Protein AF-A0A521W9W7-F1 (afdb_monomer_lite)

Structure (mm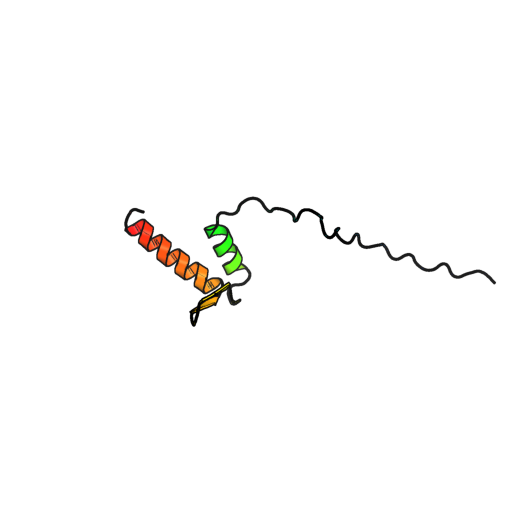CIF, N/CA/C/O backbone):
data_AF-A0A521W9W7-F1
#
_entry.id   AF-A0A521W9W7-F1
#
loop_
_atom_site.group_PDB
_atom_site.id
_atom_site.type_symbol
_atom_site.label_atom_id
_atom_site.label_alt_id
_atom_site.label_comp_id
_atom_site.label_asym_id
_atom_site.label_entity_id
_atom_site.label_seq_id
_atom_site.pdbx_PDB_ins_code
_atom_site.Cartn_x
_atom_site.Cartn_y
_atom_site.Cartn_z
_atom_site.occupancy
_atom_site.B_iso_or_equiv
_atom_site.auth_seq_id
_atom_site.auth_comp_id
_atom_site.auth_asym_id
_atom_site.auth_atom_id
_atom_site.pdbx_PDB_model_num
ATOM 1 N N . MET A 1 1 ? -9.200 60.554 38.721 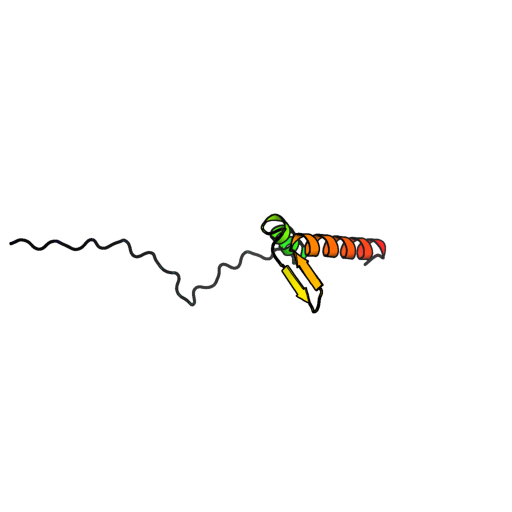1.00 44.41 1 MET A N 1
ATOM 2 C CA . MET A 1 1 ? -9.789 59.711 37.654 1.00 44.41 1 MET A CA 1
ATOM 3 C C . MET A 1 1 ? -8.829 59.650 36.461 1.00 44.41 1 MET A C 1
ATOM 5 O O . MET A 1 1 ? -8.688 60.643 35.765 1.00 44.41 1 MET A O 1
ATOM 9 N N . ARG A 1 2 ? -8.124 58.529 36.247 1.00 50.56 2 ARG A N 1
ATOM 10 C CA . ARG A 1 2 ? -7.295 58.247 35.053 1.00 50.56 2 ARG A CA 1
ATOM 11 C C . ARG A 1 2 ? -7.701 56.866 34.527 1.00 50.56 2 ARG A C 1
ATOM 13 O O . ARG A 1 2 ? -7.831 55.940 35.322 1.00 50.56 2 ARG A O 1
ATOM 20 N N . ARG A 1 3 ? -8.001 56.757 33.228 1.00 46.78 3 ARG A N 1
ATOM 21 C CA . ARG A 1 3 ? -8.538 55.537 32.600 1.00 46.78 3 ARG A CA 1
ATOM 22 C C . ARG A 1 3 ? -7.459 54.454 32.490 1.00 46.78 3 ARG A C 1
ATOM 24 O O . ARG A 1 3 ? -6.354 54.736 32.038 1.00 46.78 3 ARG A O 1
ATOM 31 N N . LEU A 1 4 ? -7.807 53.228 32.878 1.00 49.44 4 LEU A N 1
ATOM 32 C CA . LEU A 1 4 ? -6.997 52.023 32.709 1.00 49.44 4 LEU A CA 1
ATOM 33 C C . LEU A 1 4 ? -6.969 51.652 31.215 1.00 49.44 4 LEU A C 1
ATOM 35 O O . LEU A 1 4 ? -8.007 51.327 30.638 1.00 49.44 4 LEU A O 1
ATOM 39 N N . ASN A 1 5 ? -5.803 51.763 30.575 1.00 47.75 5 ASN A N 1
ATOM 40 C CA . ASN A 1 5 ? -5.610 51.375 29.178 1.00 47.75 5 ASN A CA 1
ATOM 41 C C . ASN A 1 5 ? -5.555 49.842 29.080 1.00 47.75 5 ASN A C 1
ATOM 43 O O . ASN A 1 5 ? -4.721 49.200 29.714 1.00 47.75 5 ASN A O 1
ATOM 47 N N . LYS A 1 6 ? -6.480 49.274 28.307 1.00 55.03 6 LYS A N 1
ATOM 48 C CA . LYS A 1 6 ? -6.690 47.838 28.114 1.00 55.03 6 LYS A CA 1
ATOM 49 C C . LYS A 1 6 ? -5.533 47.256 27.295 1.00 55.03 6 LYS A C 1
ATOM 51 O O . LYS A 1 6 ? -5.308 47.691 26.167 1.00 55.03 6 LYS A O 1
ATOM 56 N N . SER A 1 7 ? -4.816 46.288 27.866 1.00 53.34 7 SER A N 1
ATOM 57 C CA . SER A 1 7 ? -3.744 45.529 27.214 1.00 53.34 7 SER A CA 1
ATOM 58 C C . SER A 1 7 ? -4.184 45.038 25.836 1.00 53.34 7 SER A C 1
ATOM 60 O O . SER A 1 7 ? -5.070 44.191 25.722 1.00 53.34 7 SER A O 1
ATOM 62 N N . ARG A 1 8 ? -3.571 45.573 24.777 1.00 58.66 8 ARG A N 1
ATOM 63 C CA . ARG A 1 8 ? -3.658 44.982 23.442 1.00 58.66 8 ARG A CA 1
ATOM 64 C C . ARG A 1 8 ? -2.776 43.740 23.449 1.00 58.66 8 ARG A C 1
ATOM 66 O O . ARG A 1 8 ? -1.556 43.855 23.378 1.00 58.66 8 ARG A O 1
ATOM 73 N N . SER A 1 9 ? -3.390 42.570 23.588 1.00 57.28 9 SER A N 1
ATOM 74 C CA . SER A 1 9 ? -2.711 41.300 23.343 1.00 57.28 9 SER A CA 1
ATOM 75 C C . SER A 1 9 ? -2.167 41.290 21.908 1.00 57.28 9 SER A C 1
ATOM 77 O O . SER A 1 9 ? -2.860 41.778 21.006 1.00 57.28 9 SER A O 1
ATOM 79 N N . PRO A 1 10 ? -0.952 40.767 21.664 1.00 54.72 10 PRO A N 1
ATOM 80 C CA . PRO A 1 10 ? -0.430 40.623 20.313 1.00 54.72 10 PRO A CA 1
ATOM 81 C C . PRO A 1 10 ? -1.404 39.754 19.515 1.00 54.72 10 PRO A C 1
ATOM 83 O O . PRO A 1 10 ? -1.706 38.624 19.892 1.00 54.72 10 PRO A O 1
ATOM 86 N N . THR A 1 11 ? -1.957 40.325 18.446 1.00 58.09 11 THR A N 1
ATOM 87 C CA . THR A 1 11 ? -2.815 39.601 17.509 1.00 58.09 11 THR A CA 1
ATOM 88 C C . THR A 1 11 ? -1.962 38.511 16.878 1.00 58.09 11 THR A C 1
ATOM 90 O O . THR A 1 11 ? -1.083 38.806 16.071 1.00 58.09 11 THR A O 1
ATOM 93 N N . ALA A 1 12 ? -2.180 37.260 17.285 1.00 63.62 12 ALA A N 1
ATOM 94 C CA . ALA A 1 12 ? -1.682 36.116 16.543 1.00 63.62 12 ALA A CA 1
ATOM 95 C C . ALA A 1 12 ? -2.206 36.266 15.111 1.00 63.62 12 ALA A C 1
ATOM 97 O O . ALA A 1 12 ? -3.418 36.358 14.908 1.00 63.62 12 ALA A O 1
ATOM 98 N N . ILE A 1 13 ? -1.295 36.376 14.144 1.00 64.44 13 ILE A N 1
ATOM 99 C CA . ILE A 1 13 ? -1.632 36.410 12.723 1.00 64.44 13 ILE A CA 1
ATOM 100 C C . ILE A 1 13 ? -2.269 35.055 12.426 1.00 64.44 13 ILE A C 1
ATOM 102 O O . ILE A 1 13 ? -1.567 34.063 12.240 1.00 64.44 13 ILE A O 1
ATOM 106 N N . GLN A 1 14 ? -3.599 34.980 12.479 1.00 62.66 14 GLN A N 1
ATOM 107 C CA . GLN A 1 14 ? -4.287 33.781 12.040 1.00 62.66 14 GLN A CA 1
ATOM 108 C C . GLN A 1 14 ? -4.094 33.685 10.527 1.00 62.66 14 GLN A C 1
ATOM 110 O O . GLN A 1 14 ? -4.336 34.675 9.826 1.00 62.66 14 GLN A O 1
ATOM 115 N N . PRO A 1 15 ? -3.602 32.545 10.018 1.00 68.06 15 PRO A N 1
ATOM 116 C CA . PRO A 1 15 ? -3.433 32.379 8.589 1.00 68.06 15 PRO A CA 1
ATOM 117 C C . PRO A 1 15 ? -4.790 32.568 7.911 1.00 68.06 15 PRO A C 1
ATOM 119 O O . PRO A 1 15 ? -5.815 32.070 8.377 1.00 68.06 15 PRO A O 1
ATOM 122 N N . SER A 1 16 ? -4.789 33.348 6.830 1.00 72.75 16 SER A N 1
ATOM 123 C CA . SER A 1 16 ? -5.988 33.586 6.031 1.00 72.75 16 SER A CA 1
ATOM 124 C C . SER A 1 16 ? -6.573 32.242 5.572 1.00 72.75 16 SER A C 1
ATOM 126 O O . SER A 1 16 ? -5.796 31.369 5.186 1.00 72.75 16 SER A O 1
ATOM 128 N N . PRO A 1 17 ? -7.906 32.068 5.537 1.00 76.19 17 PRO A N 1
ATOM 129 C CA . PRO A 1 17 ? -8.535 30.807 5.126 1.00 76.19 17 PRO A CA 1
ATOM 130 C C . PRO A 1 17 ? -8.200 30.387 3.681 1.00 76.19 17 PRO A C 1
ATOM 132 O O . PRO A 1 17 ? -8.386 29.229 3.332 1.00 76.19 17 PRO A O 1
ATOM 135 N N . ASN A 1 18 ? -7.654 31.307 2.874 1.00 77.38 18 ASN A N 1
ATOM 136 C CA . ASN A 1 18 ? -7.179 31.065 1.508 1.00 77.38 18 ASN A CA 1
ATOM 137 C C . ASN A 1 18 ? -5.651 31.186 1.358 1.00 77.38 18 ASN A C 1
ATOM 139 O O . ASN A 1 18 ? -5.156 31.346 0.242 1.00 77.38 18 ASN A O 1
ATOM 143 N N . ALA A 1 19 ? -4.884 31.173 2.452 1.00 78.06 19 ALA A N 1
ATOM 144 C CA . ALA A 1 19 ? -3.433 31.105 2.338 1.00 78.06 19 ALA A CA 1
ATOM 145 C C . ALA A 1 19 ? -3.061 29.789 1.628 1.00 78.06 19 ALA A C 1
ATOM 147 O O . ALA A 1 19 ? -3.572 28.737 2.022 1.00 78.06 19 ALA A O 1
ATOM 148 N N . PRO A 1 20 ? -2.211 29.812 0.584 1.00 73.00 20 PRO A N 1
ATOM 149 C CA . PRO A 1 20 ? -1.771 28.580 -0.048 1.00 73.00 20 PRO A CA 1
ATOM 150 C C . PRO A 1 20 ? -1.102 27.715 1.016 1.00 73.00 20 PRO A C 1
ATOM 152 O O . PRO A 1 20 ? -0.170 28.155 1.694 1.00 73.00 20 PRO A O 1
ATOM 155 N N . MET A 1 21 ? -1.612 26.494 1.185 1.00 71.94 21 MET A N 1
ATOM 156 C CA . MET A 1 21 ? -0.978 25.516 2.058 1.00 71.94 21 MET A CA 1
ATOM 157 C C . MET A 1 21 ? 0.470 25.346 1.590 1.00 71.94 21 MET A C 1
ATOM 159 O O . MET A 1 21 ? 0.696 25.243 0.380 1.00 71.94 21 MET A O 1
ATOM 163 N N . PRO A 1 22 ? 1.456 25.344 2.503 1.00 71.69 22 PRO A N 1
ATOM 164 C CA . PRO A 1 22 ? 2.837 25.112 2.121 1.00 71.69 22 PRO A CA 1
ATOM 165 C C . PRO A 1 22 ? 2.917 23.753 1.425 1.00 71.69 22 PRO A C 1
ATOM 167 O O . PRO A 1 22 ? 2.710 22.713 2.049 1.00 71.69 22 PRO A O 1
ATOM 170 N N . VAL A 1 23 ? 3.175 23.767 0.116 1.00 64.00 23 VAL A N 1
ATOM 171 C CA . VAL A 1 23 ? 3.377 22.539 -0.650 1.00 64.00 23 VAL A CA 1
ATOM 172 C C . VAL A 1 23 ? 4.780 22.064 -0.296 1.00 64.00 23 VAL A C 1
ATOM 174 O O . VAL A 1 23 ? 5.787 22.629 -0.720 1.00 64.00 23 VAL A O 1
ATOM 177 N N . THR A 1 24 ? 4.879 21.085 0.594 1.00 67.81 24 THR A N 1
ATOM 178 C CA . THR A 1 24 ? 6.148 20.397 0.810 1.00 67.81 24 THR A CA 1
ATOM 179 C C . THR A 1 24 ? 6.437 19.600 -0.457 1.00 67.81 24 THR A C 1
ATOM 181 O O . THR A 1 24 ? 5.636 18.748 -0.836 1.00 67.81 24 THR A O 1
ATOM 184 N N . SER A 1 25 ? 7.536 19.944 -1.132 1.00 58.25 25 SER A N 1
ATOM 185 C CA . SER A 1 25 ? 8.061 19.356 -2.371 1.00 58.25 25 SER A CA 1
ATOM 186 C C . SER A 1 25 ? 7.878 17.832 -2.477 1.00 58.25 25 SER A C 1
ATOM 188 O O . SER A 1 25 ? 7.869 17.144 -1.452 1.00 58.25 25 SER A O 1
ATOM 190 N N . PRO A 1 26 ? 7.758 17.281 -3.702 1.00 54.62 26 PRO A N 1
ATOM 191 C CA . PRO A 1 26 ? 7.210 15.950 -3.918 1.00 54.62 26 PRO A CA 1
ATOM 192 C C . PRO A 1 26 ? 8.109 14.879 -3.307 1.00 54.62 26 PRO A C 1
ATOM 194 O O . PRO A 1 26 ? 9.149 14.508 -3.845 1.00 54.62 26 PRO A O 1
ATOM 197 N N . THR A 1 27 ? 7.666 14.354 -2.175 1.00 77.25 27 THR A N 1
ATOM 198 C CA . THR A 1 27 ? 8.065 13.027 -1.729 1.00 77.25 27 THR A CA 1
ATOM 199 C C . THR A 1 27 ? 7.390 12.028 -2.669 1.00 77.25 27 THR A C 1
ATOM 201 O O . THR A 1 27 ? 6.218 12.197 -3.009 1.00 77.25 27 THR A O 1
ATOM 204 N N . THR A 1 28 ? 8.120 11.020 -3.153 1.00 89.25 28 THR A N 1
ATOM 205 C CA . THR A 1 28 ? 7.503 9.964 -3.968 1.00 89.25 28 THR A CA 1
ATOM 206 C C . THR A 1 28 ? 6.387 9.296 -3.166 1.00 89.25 28 THR A C 1
ATOM 208 O O . THR A 1 28 ? 6.448 9.260 -1.936 1.00 89.25 28 THR A O 1
ATOM 211 N N . ILE A 1 29 ? 5.371 8.745 -3.835 1.00 89.06 29 ILE A N 1
ATOM 212 C CA . ILE A 1 29 ? 4.261 8.077 -3.135 1.00 89.06 29 ILE A CA 1
ATOM 213 C C . ILE A 1 29 ? 4.783 7.028 -2.126 1.00 89.06 29 ILE A C 1
ATOM 215 O O . ILE A 1 29 ? 4.382 7.095 -0.965 1.00 89.06 29 ILE A O 1
ATOM 219 N N . PRO A 1 30 ? 5.743 6.142 -2.472 1.00 90.81 30 PRO A N 1
ATOM 220 C CA . PRO A 1 30 ? 6.305 5.204 -1.499 1.00 90.81 30 PRO A CA 1
ATOM 221 C C . PRO A 1 30 ? 7.005 5.879 -0.314 1.00 90.81 30 PRO A C 1
ATOM 223 O O . PRO A 1 30 ? 6.854 5.436 0.822 1.00 90.81 30 PRO A O 1
ATOM 226 N N . ALA A 1 31 ? 7.744 6.967 -0.546 1.00 91.69 31 ALA A N 1
ATOM 227 C CA . ALA A 1 31 ? 8.426 7.670 0.535 1.00 91.69 31 ALA A CA 1
ATOM 228 C C . ALA A 1 31 ? 7.435 8.384 1.476 1.00 91.69 31 ALA A C 1
ATOM 230 O O . ALA A 1 31 ? 7.681 8.450 2.679 1.00 91.69 31 ALA A O 1
ATOM 231 N N . ALA A 1 32 ? 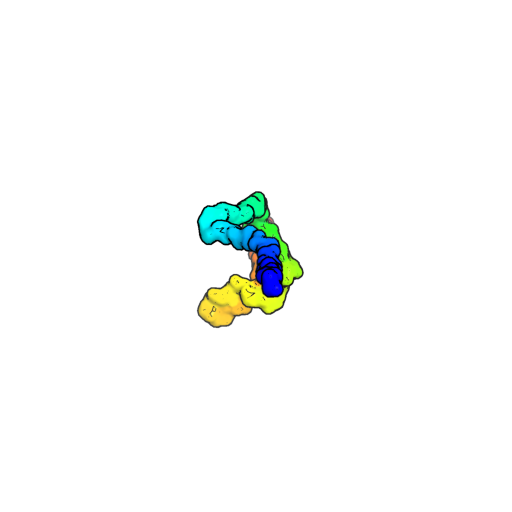6.287 8.843 0.966 1.00 91.75 32 ALA A N 1
ATOM 232 C CA . ALA A 1 32 ? 5.225 9.403 1.796 1.00 91.75 32 ALA A CA 1
ATOM 233 C C . ALA A 1 32 ? 4.598 8.324 2.695 1.00 91.75 32 ALA A C 1
ATOM 235 O O . ALA A 1 32 ? 4.367 8.574 3.877 1.00 91.75 32 ALA A O 1
ATOM 236 N N . VAL A 1 33 ? 4.397 7.110 2.166 1.00 93.19 33 VAL A N 1
ATOM 237 C CA . VAL A 1 33 ? 3.902 5.960 2.943 1.00 93.19 33 VAL A CA 1
ATOM 238 C C . VAL A 1 33 ? 4.889 5.569 4.047 1.00 93.19 33 VAL A C 1
ATOM 240 O O . VAL A 1 33 ? 4.478 5.424 5.196 1.00 93.19 33 VAL A O 1
ATOM 243 N N . THR A 1 34 ? 6.187 5.471 3.742 1.00 95.00 34 THR A N 1
ATOM 244 C CA . THR A 1 34 ? 7.220 5.163 4.749 1.00 95.00 34 THR A CA 1
ATOM 245 C C . THR A 1 34 ? 7.292 6.223 5.8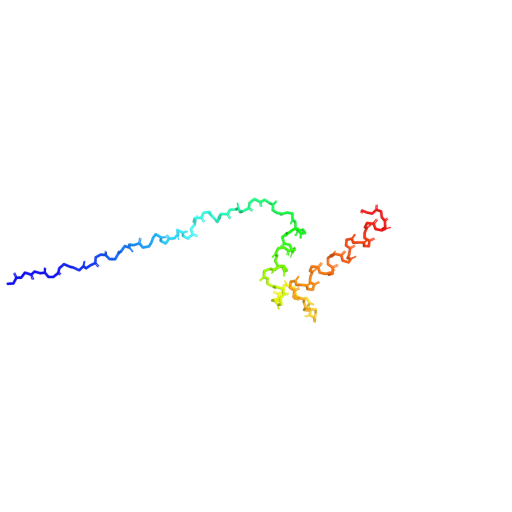48 1.00 95.00 34 THR A C 1
ATOM 247 O O . THR A 1 34 ? 7.353 5.898 7.035 1.00 95.00 34 THR A O 1
ATOM 250 N N . GLU A 1 35 ? 7.236 7.506 5.493 1.00 95.31 35 GLU A N 1
ATOM 251 C CA . GLU A 1 35 ? 7.269 8.577 6.491 1.00 95.31 35 GLU A CA 1
ATOM 252 C C . GLU A 1 35 ? 6.005 8.594 7.366 1.00 95.31 35 GLU A C 1
ATOM 254 O O . GLU A 1 35 ? 6.083 8.850 8.5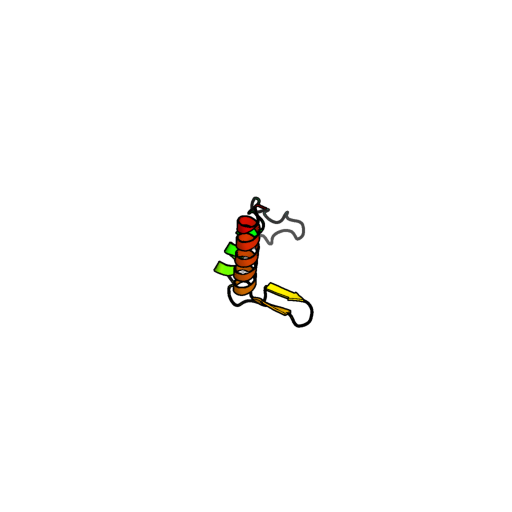73 1.00 95.31 35 GLU A O 1
ATOM 259 N N . ALA A 1 36 ? 4.843 8.278 6.791 1.00 94.88 36 ALA A N 1
ATOM 260 C CA . ALA A 1 36 ? 3.603 8.149 7.544 1.00 94.88 36 ALA A CA 1
ATOM 261 C C . ALA A 1 36 ? 3.638 6.948 8.505 1.00 94.88 36 ALA A C 1
ATOM 263 O O . ALA A 1 36 ? 3.296 7.103 9.677 1.00 94.88 36 ALA A O 1
ATOM 264 N N . ALA A 1 37 ? 4.143 5.791 8.064 1.00 97.50 37 ALA A N 1
ATOM 265 C CA . ALA A 1 37 ? 4.337 4.610 8.908 1.00 97.50 37 ALA A CA 1
ATOM 266 C C . ALA A 1 37 ? 5.307 4.866 10.065 1.00 97.50 37 ALA A C 1
ATOM 268 O O . ALA A 1 37 ? 5.077 4.406 11.182 1.00 97.50 37 ALA A O 1
ATOM 269 N N . ARG A 1 38 ? 6.354 5.667 9.840 1.00 96.81 38 ARG A N 1
ATOM 270 C CA . ARG A 1 38 ? 7.289 6.072 10.895 1.00 96.81 38 ARG A CA 1
ATOM 271 C C . ARG A 1 38 ? 6.632 6.961 11.954 1.00 96.81 38 ARG A C 1
ATOM 273 O O . ARG A 1 38 ? 6.955 6.838 13.134 1.00 96.81 38 ARG A O 1
ATOM 280 N N . ARG A 1 39 ? 5.754 7.887 11.551 1.00 96.81 39 ARG A N 1
ATOM 281 C CA . ARG A 1 39 ? 5.161 8.889 12.456 1.00 96.81 39 ARG A CA 1
ATOM 282 C C . ARG A 1 39 ? 3.876 8.409 13.137 1.00 96.81 39 ARG A C 1
ATOM 284 O O . ARG A 1 39 ? 3.646 8.765 14.288 1.00 96.81 39 ARG A O 1
ATOM 291 N N . TRP A 1 40 ? 3.065 7.608 12.451 1.00 97.56 40 TRP A N 1
ATOM 292 C CA . TRP A 1 40 ? 1.722 7.204 12.886 1.00 97.56 40 TRP A CA 1
ATOM 293 C C . TRP A 1 40 ? 1.481 5.706 12.709 1.00 97.56 40 TRP A C 1
ATOM 295 O O . TRP A 1 40 ? 0.413 5.287 12.275 1.00 97.56 40 TRP A O 1
ATOM 305 N N . ARG A 1 41 ? 2.487 4.897 13.044 1.00 97.94 41 ARG A N 1
ATOM 306 C CA . ARG A 1 41 ? 2.528 3.456 12.778 1.00 97.94 41 ARG A CA 1
ATOM 307 C C . ARG A 1 41 ? 1.229 2.704 13.059 1.00 97.94 41 ARG A C 1
ATOM 309 O O . ARG A 1 41 ? 0.792 1.948 12.204 1.00 97.94 41 ARG A O 1
ATOM 316 N N . GLU A 1 42 ? 0.642 2.927 14.233 1.00 98.44 42 GLU A N 1
ATOM 317 C CA . GLU A 1 42 ? -0.540 2.206 14.730 1.00 98.44 42 GLU A CA 1
ATOM 318 C C . GLU A 1 42 ? -1.868 2.915 14.396 1.00 98.44 42 GLU A C 1
ATOM 320 O O . GLU A 1 42 ? -2.938 2.434 14.758 1.00 98.44 42 GLU A O 1
ATOM 325 N N . ALA A 1 43 ? -1.830 4.079 13.736 1.00 97.94 43 ALA A N 1
ATOM 326 C CA . ALA A 1 43 ? -3.042 4.801 13.360 1.00 97.94 43 ALA A CA 1
ATOM 327 C C . ALA A 1 43 ? -3.679 4.183 12.099 1.00 97.94 43 ALA A C 1
ATOM 329 O O . ALA A 1 43 ? -2.935 3.763 11.205 1.00 97.94 43 ALA A O 1
ATOM 330 N N . PRO A 1 44 ? -5.024 4.166 11.984 1.00 97.88 44 PRO A N 1
ATOM 331 C CA . PRO A 1 44 ? -5.716 3.714 10.778 1.00 97.88 44 PRO A CA 1
ATOM 332 C C . PRO A 1 44 ? -5.293 4.517 9.541 1.00 97.88 44 PRO A C 1
ATOM 334 O O . PRO A 1 44 ? -5.236 5.746 9.588 1.00 97.88 44 PRO A O 1
ATOM 337 N N . ALA A 1 45 ? -5.006 3.819 8.442 1.00 96.88 45 ALA A N 1
ATOM 338 C CA . ALA A 1 45 ? -4.543 4.404 7.183 1.00 96.88 45 ALA A CA 1
ATOM 339 C C . ALA A 1 45 ? -5.436 4.049 5.991 1.00 96.88 45 ALA A C 1
ATOM 341 O O . ALA A 1 45 ? -5.669 4.896 5.130 1.00 96.88 45 ALA A O 1
ATOM 342 N N . LEU A 1 46 ? -5.916 2.804 5.930 1.00 96.06 46 LEU A N 1
ATOM 343 C CA . LEU A 1 46 ? -6.763 2.313 4.849 1.00 96.06 46 LEU A CA 1
ATOM 344 C C . LEU A 1 46 ? -7.928 1.505 5.417 1.00 96.06 46 LEU A C 1
ATOM 346 O O . LEU A 1 46 ? -7.736 0.583 6.211 1.00 96.06 46 LEU A O 1
ATOM 350 N N . GLU A 1 47 ? -9.127 1.852 4.965 1.00 97.56 47 GLU A N 1
ATOM 351 C CA . GLU A 1 47 ? -10.369 1.161 5.277 1.00 97.56 47 GLU A CA 1
ATOM 352 C C . GLU A 1 47 ? -11.072 0.805 3.963 1.00 97.56 47 GLU A C 1
ATOM 354 O O . GLU A 1 47 ? -11.439 1.703 3.207 1.00 97.56 47 GLU A O 1
ATOM 359 N N . ASP A 1 48 ? -11.245 -0.488 3.685 1.00 96.44 48 ASP A N 1
ATOM 360 C CA . ASP A 1 48 ? -11.951 -0.977 2.492 1.00 96.44 48 ASP A CA 1
ATOM 361 C C . ASP A 1 48 ? -12.763 -2.236 2.830 1.00 96.44 48 ASP A C 1
ATOM 363 O O . ASP A 1 48 ? -12.205 -3.300 3.098 1.00 96.44 48 ASP A O 1
ATOM 367 N N . GLY A 1 49 ? -14.091 -2.112 2.899 1.00 96.06 49 GLY A N 1
ATOM 368 C CA . GLY A 1 49 ? -14.959 -3.176 3.413 1.00 96.06 49 GLY A CA 1
ATOM 369 C C . GLY A 1 49 ? -14.561 -3.577 4.836 1.00 96.06 49 GLY A C 1
ATOM 370 O O . GLY A 1 49 ? -14.528 -2.726 5.727 1.00 96.06 49 GLY A O 1
ATOM 371 N N . ASP A 1 50 ? -14.213 -4.850 5.027 1.00 96.44 50 ASP A N 1
ATOM 372 C CA . ASP A 1 50 ? -13.705 -5.393 6.296 1.00 96.44 50 ASP A CA 1
ATOM 373 C C . ASP A 1 50 ? -12.186 -5.206 6.472 1.00 96.44 50 ASP A C 1
ATOM 375 O O . ASP A 1 50 ? -11.645 -5.441 7.554 1.00 96.44 50 ASP A O 1
ATOM 379 N N . LEU A 1 51 ? -11.472 -4.769 5.428 1.00 95.94 51 LEU A N 1
ATOM 380 C CA . LEU A 1 51 ? -10.041 -4.507 5.502 1.00 95.94 51 LEU A CA 1
ATOM 381 C C . LEU A 1 51 ? -9.793 -3.253 6.338 1.00 95.94 51 LEU A C 1
ATOM 383 O O . LEU A 1 51 ? -10.334 -2.176 6.066 1.00 95.94 51 LEU A O 1
ATOM 387 N N . ARG A 1 52 ? -8.940 -3.391 7.349 1.00 97.94 52 ARG A N 1
ATOM 388 C CA . ARG A 1 52 ? -8.437 -2.292 8.167 1.00 97.94 52 ARG A CA 1
ATOM 389 C C . ARG A 1 52 ? -6.932 -2.426 8.259 1.00 97.94 52 ARG A C 1
ATOM 391 O O . ARG A 1 52 ? -6.443 -3.396 8.827 1.00 97.94 52 ARG A O 1
ATOM 398 N N . TRP A 1 53 ? -6.217 -1.465 7.686 1.00 98.31 53 TRP A N 1
ATOM 399 C CA . TRP A 1 53 ? -4.770 -1.370 7.822 1.00 98.31 53 TRP A CA 1
ATOM 400 C C . TRP A 1 53 ? -4.380 -0.083 8.519 1.00 98.31 53 TRP A C 1
ATOM 402 O O . TRP A 1 53 ? -4.831 1.012 8.175 1.00 98.31 53 TRP A O 1
ATOM 412 N N . THR A 1 54 ? -3.474 -0.234 9.470 1.00 98.62 54 THR A N 1
ATOM 413 C CA . THR A 1 54 ? -2.673 0.849 10.023 1.00 98.62 54 THR A CA 1
ATOM 414 C C . THR A 1 54 ? -1.624 1.326 9.015 1.00 98.62 54 THR A C 1
ATOM 416 O O . THR A 1 54 ? -1.321 0.633 8.038 1.00 98.62 54 THR A O 1
ATOM 419 N N . PHE A 1 55 ? -1.009 2.490 9.242 1.00 98.12 55 PHE A N 1
ATOM 420 C CA . PHE A 1 55 ? 0.085 2.954 8.376 1.00 98.12 55 PHE A CA 1
ATOM 421 C C . PHE A 1 55 ? 1.262 1.965 8.339 1.00 98.12 55 PHE A C 1
ATOM 423 O O . PHE A 1 55 ? 1.876 1.786 7.288 1.00 98.12 55 PHE A O 1
ATOM 430 N N . GLY A 1 56 ? 1.556 1.289 9.455 1.00 98.19 56 GLY A N 1
ATOM 431 C CA . GLY A 1 56 ? 2.589 0.253 9.510 1.00 98.19 56 GLY A CA 1
ATOM 432 C C . GLY A 1 56 ? 2.242 -0.995 8.693 1.00 98.19 56 GLY A C 1
ATOM 433 O O . GLY A 1 56 ? 3.121 -1.602 8.079 1.00 98.19 56 GLY A O 1
ATOM 434 N N . GLU A 1 57 ? 0.968 -1.384 8.655 1.00 98.50 57 GLU A N 1
ATOM 435 C CA . GLU A 1 57 ? 0.505 -2.501 7.827 1.00 98.50 57 GLU A CA 1
ATOM 436 C C . GLU A 1 57 ? 0.506 -2.145 6.346 1.00 98.50 57 GLU A C 1
ATOM 438 O O . GLU A 1 57 ? 1.025 -2.918 5.543 1.00 98.50 57 GLU A O 1
ATOM 443 N N . LEU A 1 58 ? 0.029 -0.949 5.999 1.00 97.62 58 LEU A N 1
ATOM 444 C CA . LEU A 1 58 ? 0.050 -0.454 4.628 1.00 97.62 58 LEU A CA 1
ATOM 445 C C . LEU A 1 58 ? 1.478 -0.413 4.060 1.00 97.62 58 LEU A C 1
ATOM 447 O O . LEU A 1 58 ? 1.704 -0.884 2.947 1.00 97.62 58 LEU A O 1
ATOM 451 N N . GLU A 1 59 ? 2.458 0.094 4.816 1.00 97.75 59 GLU A N 1
ATOM 452 C CA . GLU A 1 59 ? 3.861 0.097 4.380 1.00 97.75 59 GLU A CA 1
ATOM 453 C C . GLU A 1 59 ? 4.394 -1.325 4.169 1.00 97.75 59 GLU A C 1
ATOM 455 O O . GLU A 1 59 ? 5.038 -1.608 3.155 1.00 97.75 59 GLU A O 1
ATOM 460 N N . ARG A 1 60 ? 4.129 -2.236 5.112 1.00 98.12 60 ARG A N 1
ATOM 461 C CA . ARG A 1 60 ? 4.590 -3.623 5.015 1.00 98.12 60 ARG A CA 1
ATOM 462 C C . ARG A 1 60 ? 4.030 -4.305 3.769 1.00 98.12 60 ARG A C 1
ATOM 464 O O . ARG A 1 60 ? 4.796 -4.927 3.031 1.00 98.12 60 ARG A O 1
ATOM 471 N N . GLU A 1 61 ? 2.729 -4.178 3.519 1.00 97.38 61 GLU A N 1
ATOM 472 C CA . GLU A 1 61 ? 2.096 -4.795 2.353 1.00 97.38 61 GLU A CA 1
ATOM 473 C C . GLU A 1 61 ? 2.550 -4.137 1.043 1.00 97.38 61 GLU A C 1
ATOM 475 O O . GLU A 1 61 ? 2.830 -4.843 0.072 1.00 97.38 61 GLU A O 1
ATOM 480 N N . ALA A 1 62 ? 2.763 -2.816 1.027 1.00 95.94 62 ALA A N 1
ATOM 481 C CA . ALA A 1 62 ? 3.361 -2.129 -0.117 1.00 95.94 62 ALA A CA 1
ATOM 482 C C . ALA A 1 62 ? 4.778 -2.650 -0.418 1.00 95.94 62 ALA A C 1
ATOM 484 O O . ALA A 1 62 ? 5.094 -2.973 -1.564 1.00 95.94 62 ALA A O 1
ATOM 485 N N . ARG A 1 63 ? 5.633 -2.816 0.602 1.00 96.12 63 ARG A N 1
ATOM 486 C CA . ARG A 1 63 ? 6.983 -3.389 0.438 1.00 96.12 63 ARG A CA 1
ATOM 487 C C . ARG A 1 63 ? 6.938 -4.831 -0.060 1.00 96.12 63 ARG A C 1
ATOM 489 O O . ARG A 1 63 ? 7.765 -5.211 -0.894 1.00 96.12 63 ARG A O 1
ATOM 496 N N . ARG A 1 64 ? 5.986 -5.628 0.433 1.00 97.69 64 ARG A N 1
ATOM 497 C CA . ARG A 1 64 ? 5.768 -7.008 -0.014 1.00 97.69 64 ARG A CA 1
ATOM 498 C C . ARG A 1 64 ? 5.389 -7.052 -1.495 1.00 97.69 64 ARG A C 1
ATOM 500 O O . ARG A 1 64 ? 5.998 -7.816 -2.240 1.00 97.69 64 ARG A O 1
ATOM 507 N N . ALA A 1 65 ? 4.452 -6.208 -1.928 1.00 96.50 65 ALA A N 1
ATOM 508 C CA . ALA A 1 65 ? 4.050 -6.099 -3.329 1.00 96.50 65 ALA A CA 1
ATOM 509 C C . ALA A 1 65 ? 5.212 -5.642 -4.228 1.00 96.50 65 ALA A C 1
ATOM 511 O O . ALA A 1 65 ? 5.521 -6.313 -5.210 1.00 96.50 65 ALA A O 1
ATOM 512 N N . CYS A 1 66 ? 5.929 -4.576 -3.851 1.00 96.12 66 CYS A N 1
ATOM 513 C CA . CYS A 1 66 ? 7.092 -4.091 -4.602 1.00 96.12 66 CYS A CA 1
ATOM 514 C C . CYS A 1 66 ? 8.179 -5.164 -4.753 1.00 96.12 66 CYS A C 1
ATOM 516 O O . CYS A 1 66 ? 8.745 -5.320 -5.830 1.00 96.12 66 CYS A O 1
ATOM 518 N N . SER A 1 67 ? 8.454 -5.934 -3.696 1.00 96.69 67 SER A N 1
ATOM 519 C CA . SER A 1 67 ? 9.439 -7.023 -3.756 1.00 96.69 67 SER A CA 1
ATOM 520 C C . SER A 1 67 ? 9.017 -8.115 -4.743 1.00 96.69 67 SER A C 1
ATOM 522 O O . SER A 1 67 ? 9.856 -8.642 -5.470 1.00 96.69 67 SER A O 1
ATOM 524 N N . ALA A 1 68 ? 7.719 -8.431 -4.803 1.00 98.12 68 ALA A N 1
ATOM 525 C CA . ALA A 1 68 ? 7.180 -9.386 -5.767 1.00 98.12 68 ALA A CA 1
ATOM 526 C C . ALA A 1 68 ? 7.271 -8.866 -7.212 1.00 98.12 68 ALA A C 1
ATOM 528 O O . ALA A 1 68 ? 7.609 -9.634 -8.107 1.00 98.12 68 ALA A O 1
ATOM 529 N N . PHE A 1 69 ? 7.024 -7.573 -7.438 1.00 97.75 69 PHE A N 1
ATOM 530 C CA . PHE A 1 69 ? 7.160 -6.948 -8.759 1.00 97.75 69 PHE A CA 1
ATOM 531 C C . PHE A 1 69 ? 8.606 -6.966 -9.253 1.00 97.75 69 PHE A C 1
ATOM 533 O O . PHE A 1 69 ? 8.859 -7.452 -10.352 1.00 97.75 69 PHE A O 1
ATOM 540 N N . ILE A 1 70 ? 9.556 -6.578 -8.399 1.00 97.56 70 ILE A N 1
ATOM 541 C CA . ILE A 1 70 ? 10.988 -6.641 -8.717 1.00 97.56 70 ILE A CA 1
ATOM 542 C C . ILE A 1 70 ? 11.403 -8.078 -9.061 1.00 97.56 70 ILE A C 1
ATOM 544 O O . ILE A 1 70 ? 12.097 -8.303 -10.050 1.00 97.56 70 ILE A O 1
ATOM 548 N N . ALA A 1 71 ? 10.954 -9.068 -8.281 1.00 97.62 71 ALA A N 1
ATOM 549 C CA . ALA A 1 71 ? 11.249 -10.477 -8.545 1.00 97.62 71 ALA A CA 1
ATOM 550 C C . ALA A 1 71 ? 10.640 -10.987 -9.865 1.00 97.62 71 ALA A C 1
ATOM 552 O O . ALA A 1 71 ? 11.183 -11.909 -10.470 1.00 97.62 71 ALA A O 1
ATOM 553 N N . ALA A 1 72 ? 9.537 -10.385 -10.318 1.00 98.06 72 ALA A N 1
ATOM 554 C CA . ALA A 1 72 ? 8.901 -10.673 -11.600 1.00 98.06 72 ALA A CA 1
ATOM 555 C C . ALA A 1 72 ? 9.509 -9.888 -12.782 1.00 98.06 72 ALA A C 1
ATOM 557 O O . ALA A 1 72 ? 9.128 -10.137 -13.924 1.00 98.06 72 ALA A O 1
ATOM 558 N N . GLY A 1 73 ? 10.447 -8.967 -12.530 1.00 97.06 73 GLY A N 1
ATOM 559 C CA . GLY A 1 73 ? 11.075 -8.130 -13.556 1.00 97.06 73 GLY A CA 1
ATOM 560 C C . GLY A 1 73 ? 10.240 -6.923 -13.996 1.00 97.06 73 GLY A C 1
ATOM 561 O O . GLY A 1 73 ? 10.417 -6.458 -15.122 1.00 97.06 73 GLY A O 1
ATOM 562 N N . LEU A 1 74 ? 9.330 -6.450 -13.136 1.00 92.69 74 LEU A N 1
ATOM 563 C CA . LEU A 1 74 ? 8.543 -5.223 -13.316 1.00 92.69 74 LEU A CA 1
ATOM 564 C C . LEU A 1 74 ? 9.218 -4.009 -12.666 1.00 92.69 74 LEU A C 1
ATOM 566 O O . LEU A 1 74 ? 9.803 -4.172 -11.569 1.00 92.69 74 LEU A O 1
#

Sequence (74 aa):
MRRLNKSRSPTAIQPSPNAPMPVTSPTTIPAAVTEAARRWREAPALEDGDLRWTFGELEREARRACSAFIAAGL

Secondary structure (DSSP, 8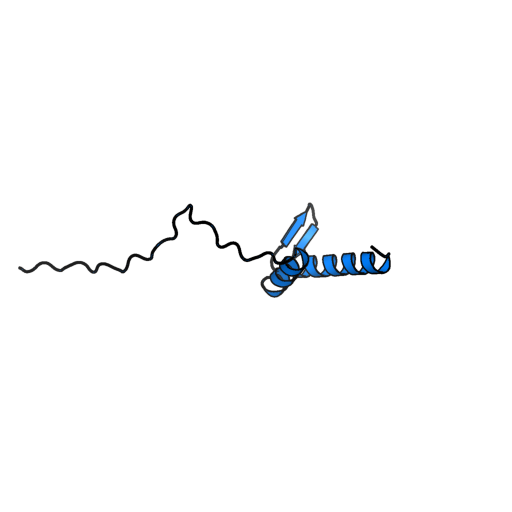-state):
-------------PPPTTSPP-------HHHHHHHHHHHSTTSEEEEETTEEEEHHHHHHHHHHHHHHHHHHT-

Radius of gyration: 23.37 Å; chains: 1; bounding box: 26×70×51 Å

Foldseek 3Di:
DDDDDDDDDPPDPDPDPPDPDPPDPDDDPLRVLVVQCVPFVQCWDDDDPPDTDGSVRVNVVVVVVVVVCVVVVD

pLDDT: mean 83.83, std 17.64, range [44.41, 98.62]